Protein AF-A0A5K1DVC4-F1 (afdb_monomer)

Organism: NCBI:txid210225

Structure (mmCIF, N/CA/C/O backbone):
data_AF-A0A5K1DVC4-F1
#
_entry.id   AF-A0A5K1DVC4-F1
#
loop_
_atom_site.group_PDB
_atom_site.id
_atom_site.type_symbol
_atom_site.label_atom_id
_atom_site.label_alt_id
_atom_site.label_comp_id
_atom_site.label_asym_id
_atom_site.label_entity_id
_atom_site.label_seq_id
_atom_site.pdbx_PDB_ins_code
_atom_site.Cartn_x
_atom_site.Cartn_y
_atom_site.Cartn_z
_atom_site.occupancy
_atom_site.B_iso_or_equiv
_atom_site.auth_seq_id
_atom_site.auth_comp_id
_atom_site.auth_asym_id
_atom_site.auth_atom_id
_atom_site.pdbx_PDB_model_num
ATOM 1 N N . TYR A 1 1 ? 15.595 -3.980 -6.003 1.00 48.25 1 TYR A N 1
ATOM 2 C CA . TYR A 1 1 ? 16.238 -5.281 -5.753 1.00 48.25 1 TYR A CA 1
ATOM 3 C C . TYR A 1 1 ? 16.126 -6.209 -6.961 1.00 48.25 1 TYR A C 1
ATOM 5 O O . TYR A 1 1 ? 17.137 -6.376 -7.629 1.00 48.25 1 TYR A O 1
ATOM 13 N N . TYR A 1 2 ? 14.921 -6.686 -7.320 1.00 42.75 2 TYR A N 1
ATOM 14 C CA . TYR A 1 2 ? 14.702 -7.721 -8.354 1.00 42.75 2 TYR A CA 1
ATOM 15 C C . TYR A 1 2 ? 15.344 -7.453 -9.732 1.00 42.75 2 TYR A C 1
ATOM 17 O O . TYR A 1 2 ? 15.675 -8.395 -10.438 1.00 42.75 2 TYR A O 1
ATOM 25 N N . ARG A 1 3 ? 15.561 -6.184 -10.116 1.00 53.09 3 ARG A N 1
ATOM 26 C CA . ARG A 1 3 ? 16.161 -5.822 -11.417 1.00 53.09 3 ARG A CA 1
ATOM 27 C C . ARG A 1 3 ? 17.591 -5.254 -11.360 1.00 53.09 3 ARG A C 1
ATOM 29 O O . ARG A 1 3 ? 18.236 -5.204 -12.395 1.00 53.09 3 ARG A O 1
ATOM 36 N N . THR A 1 4 ? 18.089 -4.784 -10.208 1.00 61.12 4 THR A N 1
ATOM 37 C CA . THR A 1 4 ? 19.296 -3.915 -10.170 1.00 61.12 4 THR A CA 1
ATOM 38 C C . THR A 1 4 ? 20.376 -4.306 -9.163 1.00 61.12 4 THR A C 1
ATOM 40 O O . THR A 1 4 ? 21.445 -3.705 -9.187 1.00 61.12 4 THR A O 1
ATOM 43 N N . ASN A 1 5 ? 20.116 -5.264 -8.264 1.00 54.47 5 ASN A N 1
ATOM 44 C CA . ASN A 1 5 ? 21.043 -5.722 -7.214 1.00 54.47 5 ASN A CA 1
ATOM 45 C C . ASN A 1 5 ? 21.713 -4.608 -6.365 1.00 54.47 5 ASN A C 1
ATOM 47 O O . ASN A 1 5 ? 22.775 -4.807 -5.784 1.00 54.47 5 ASN A O 1
ATOM 51 N N . ARG A 1 6 ? 21.096 -3.420 -6.284 1.00 56.41 6 ARG A N 1
ATOM 52 C CA . ARG A 1 6 ? 21.527 -2.307 -5.424 1.00 56.41 6 ARG A CA 1
ATOM 53 C C . ARG A 1 6 ? 20.562 -2.183 -4.254 1.00 56.41 6 ARG A C 1
ATOM 55 O O . ARG A 1 6 ? 19.369 -1.958 -4.472 1.00 56.41 6 ARG A O 1
ATOM 62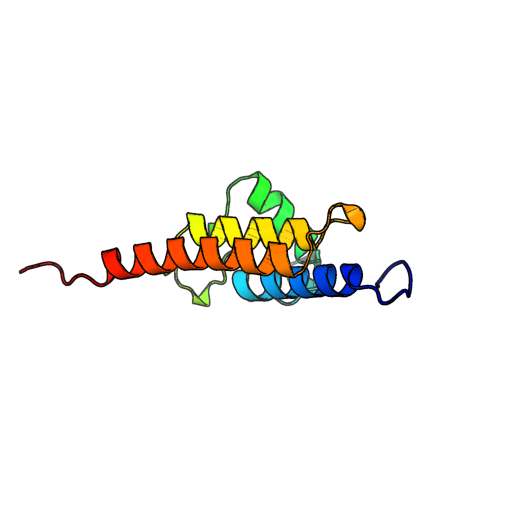 N N . VAL A 1 7 ? 21.091 -2.330 -3.044 1.00 61.94 7 VAL A N 1
ATOM 63 C CA . VAL A 1 7 ? 20.393 -1.979 -1.805 1.00 61.94 7 VAL A CA 1
ATOM 64 C C . VAL A 1 7 ? 20.440 -0.461 -1.684 1.00 61.94 7 VAL A C 1
ATOM 66 O O . VAL A 1 7 ? 21.513 0.138 -1.640 1.00 61.94 7 VAL A O 1
ATOM 69 N N . THR A 1 8 ? 19.277 0.173 -1.724 1.00 82.06 8 THR A N 1
ATOM 70 C CA . THR A 1 8 ? 19.116 1.613 -1.522 1.00 82.06 8 THR A CA 1
ATOM 71 C C . THR A 1 8 ? 17.926 1.835 -0.603 1.00 82.06 8 THR A C 1
ATOM 73 O O . THR A 1 8 ? 17.021 1.007 -0.550 1.00 82.06 8 THR A O 1
ATOM 76 N N . GLN A 1 9 ? 17.839 2.997 0.042 1.00 87.94 9 GLN A N 1
ATOM 77 C CA . GLN A 1 9 ? 16.636 3.358 0.805 1.00 87.94 9 GLN A CA 1
ATOM 78 C C . GLN A 1 9 ? 15.353 3.193 -0.036 1.00 87.94 9 GLN A C 1
ATOM 80 O O . GLN A 1 9 ? 14.312 2.787 0.464 1.00 87.94 9 GLN A O 1
ATOM 85 N N . LYS A 1 10 ? 15.431 3.422 -1.355 1.00 92.50 10 LYS A N 1
ATOM 86 C CA . LYS A 1 10 ? 14.306 3.239 -2.283 1.00 92.50 10 LYS A CA 1
ATOM 87 C C . LYS A 1 10 ? 13.986 1.775 -2.598 1.00 92.50 1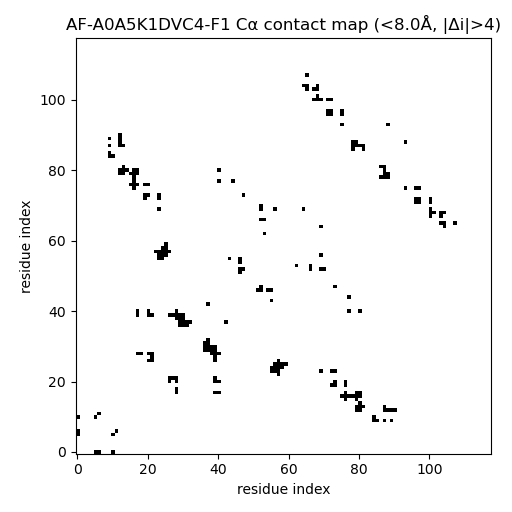0 LYS A C 1
ATOM 89 O O . LYS A 1 10 ? 12.864 1.499 -3.025 1.00 92.50 10 LYS A O 1
ATOM 94 N N . SER A 1 11 ? 14.926 0.836 -2.456 1.00 91.94 11 SER A N 1
ATOM 95 C CA . SER A 1 11 ? 14.587 -0.593 -2.502 1.00 91.94 11 SER A CA 1
ATOM 96 C C . SER A 1 11 ? 13.866 -1.036 -1.239 1.00 91.94 11 SER A C 1
ATOM 98 O O . SER A 1 11 ? 12.953 -1.846 -1.349 1.00 91.94 11 SER A O 1
ATOM 100 N N . ASP A 1 12 ? 14.221 -0.467 -0.088 1.00 94.12 12 ASP A N 1
ATOM 101 C CA . ASP A 1 12 ? 13.563 -0.781 1.182 1.00 94.12 12 ASP A CA 1
ATOM 102 C C . ASP A 1 12 ? 12.131 -0.240 1.191 1.00 94.12 12 ASP A C 1
ATOM 104 O O . ASP A 1 12 ? 11.208 -0.973 1.529 1.00 94.12 12 ASP A O 1
ATOM 108 N N . VAL A 1 13 ? 11.921 0.982 0.681 1.00 97.44 13 VAL A N 1
ATOM 109 C CA . VAL A 1 13 ? 10.577 1.550 0.455 1.00 97.44 13 VAL A CA 1
ATOM 110 C C . VAL A 1 13 ? 9.736 0.650 -0.457 1.00 97.44 13 VAL A C 1
ATOM 112 O O . VAL A 1 13 ? 8.567 0.408 -0.173 1.00 97.44 13 VAL A O 1
ATOM 115 N N . TYR A 1 14 ? 10.320 0.114 -1.535 1.00 97.00 14 TYR A N 1
ATOM 116 C CA . TYR A 1 14 ? 9.603 -0.805 -2.425 1.00 97.00 14 TYR A CA 1
ATOM 117 C C . TYR A 1 14 ? 9.161 -2.071 -1.693 1.00 97.00 14 TYR A C 1
ATOM 119 O O . TYR A 1 14 ? 7.993 -2.447 -1.766 1.00 97.00 14 TYR A O 1
ATOM 127 N N . SER A 1 15 ? 10.085 -2.719 -0.980 1.00 96.94 15 SER A N 1
ATOM 128 C CA . SER A 1 15 ? 9.785 -3.934 -0.220 1.00 96.94 15 SER A CA 1
ATOM 129 C C . SER A 1 15 ? 8.746 -3.668 0.871 1.00 96.94 15 SER A C 1
ATOM 131 O O . SER A 1 15 ? 7.831 -4.465 1.041 1.00 96.94 15 SER A O 1
ATOM 133 N N . PHE A 1 16 ? 8.824 -2.522 1.550 1.00 98.00 16 PHE A N 1
ATOM 134 C CA . PHE A 1 16 ? 7.818 -2.098 2.521 1.00 98.00 16 PHE A CA 1
ATOM 135 C C . PHE A 1 16 ? 6.437 -1.913 1.879 1.00 98.00 16 PHE A C 1
ATOM 137 O O . PHE A 1 16 ? 5.439 -2.365 2.427 1.00 98.00 16 PHE A O 1
ATOM 144 N N . GLY A 1 17 ? 6.370 -1.316 0.686 1.00 98.44 17 GLY A N 1
ATOM 145 C CA . GLY A 1 17 ? 5.121 -1.200 -0.066 1.00 98.44 17 GLY A CA 1
ATOM 146 C C . GLY A 1 17 ? 4.497 -2.554 -0.411 1.00 98.44 17 GLY A C 1
ATOM 147 O O . GLY A 1 17 ? 3.283 -2.698 -0.322 1.00 98.44 17 GLY A O 1
ATOM 148 N N . VAL A 1 18 ? 5.309 -3.565 -0.742 1.00 98.38 18 VAL A N 1
ATOM 149 C CA . VAL A 1 18 ? 4.814 -4.940 -0.930 1.00 98.38 18 VAL A CA 1
ATOM 150 C C . VAL A 1 18 ? 4.228 -5.486 0.372 1.00 98.38 18 VAL A C 1
ATOM 152 O O . VAL A 1 18 ? 3.110 -5.987 0.345 1.00 98.38 18 VAL A O 1
ATOM 155 N N . VAL A 1 19 ? 4.915 -5.304 1.503 1.00 98.38 19 VAL A N 1
ATOM 156 C CA . VAL A 1 19 ? 4.416 -5.730 2.823 1.00 98.38 19 VAL A CA 1
ATOM 157 C C . VAL A 1 19 ? 3.097 -5.040 3.177 1.00 98.38 19 VAL A C 1
ATOM 159 O O . VAL A 1 19 ? 2.184 -5.694 3.669 1.00 98.38 19 VAL A O 1
ATOM 162 N N . LEU A 1 20 ? 2.938 -3.744 2.885 1.00 98.50 20 LEU A N 1
ATOM 163 C CA . LEU A 1 20 ? 1.654 -3.060 3.075 1.00 98.50 20 LEU A CA 1
ATOM 164 C C . LEU A 1 20 ? 0.532 -3.703 2.249 1.00 98.50 20 LEU A C 1
ATOM 166 O O . LEU A 1 20 ? -0.569 -3.884 2.765 1.00 98.50 20 LEU A O 1
ATOM 170 N N . LEU A 1 21 ? 0.805 -4.078 0.993 1.00 98.56 21 LEU A N 1
ATOM 171 C CA . LEU A 1 21 ? -0.167 -4.801 0.171 1.00 98.56 21 LEU A CA 1
ATOM 172 C C . LEU A 1 21 ? -0.495 -6.176 0.767 1.00 98.56 21 LEU A C 1
ATOM 174 O O . LEU A 1 21 ? -1.661 -6.561 0.790 1.00 98.56 21 LEU A O 1
ATOM 178 N N . GLU A 1 22 ? 0.496 -6.913 1.270 1.00 98.31 22 GLU A N 1
ATOM 179 C CA . GLU A 1 22 ? 0.257 -8.197 1.942 1.00 98.31 22 GLU A CA 1
ATOM 180 C C . GLU A 1 22 ? -0.662 -8.028 3.157 1.00 98.31 22 GLU A C 1
ATOM 182 O O . GLU A 1 22 ? -1.614 -8.791 3.314 1.00 98.31 22 GLU A O 1
ATOM 187 N N . LEU A 1 23 ? -0.426 -6.995 3.972 1.00 98.00 23 LEU A N 1
ATOM 188 C CA . LEU A 1 23 ? -1.218 -6.706 5.168 1.00 98.00 23 LEU A CA 1
ATOM 189 C C . LEU A 1 23 ? -2.675 -6.378 4.837 1.00 98.00 23 LEU A C 1
ATOM 191 O O . LEU A 1 23 ? -3.574 -6.943 5.450 1.00 98.00 23 LEU A O 1
ATOM 195 N N . ILE A 1 24 ? -2.923 -5.490 3.869 1.00 97.38 24 ILE A N 1
ATOM 196 C CA . ILE A 1 24 ? -4.300 -5.079 3.557 1.00 97.38 24 ILE A CA 1
ATOM 197 C C . ILE A 1 24 ? -5.075 -6.135 2.774 1.00 97.38 24 ILE A C 1
ATOM 199 O O . ILE A 1 24 ? -6.299 -6.094 2.786 1.00 97.38 24 ILE A O 1
ATOM 203 N N . THR A 1 25 ? -4.390 -7.056 2.086 1.00 97.25 25 THR A N 1
ATOM 204 C CA . THR A 1 25 ? -5.037 -8.101 1.274 1.00 97.25 25 THR A CA 1
ATOM 205 C C . THR A 1 25 ? -5.100 -9.467 1.947 1.00 97.25 25 THR A C 1
ATOM 207 O O . THR A 1 25 ? -5.859 -10.329 1.501 1.00 97.25 25 THR A O 1
ATOM 210 N N . GLY A 1 26 ? -4.280 -9.704 2.974 1.00 97.25 26 GLY A N 1
ATOM 211 C CA . GLY A 1 26 ? -4.114 -11.018 3.594 1.00 97.25 26 GLY A CA 1
ATOM 212 C C . GLY A 1 26 ? -3.467 -12.056 2.671 1.00 97.25 26 GLY A C 1
ATOM 213 O O . GLY A 1 26 ? -3.600 -13.260 2.908 1.00 97.25 26 GLY A O 1
ATOM 214 N N . ARG A 1 27 ? -2.805 -11.624 1.587 1.00 96.50 27 ARG A N 1
ATOM 215 C CA . ARG A 1 27 ? -2.226 -12.496 0.550 1.00 96.50 27 ARG A CA 1
ATOM 216 C C . ARG A 1 27 ? -0.706 -12.356 0.491 1.00 96.50 27 ARG A C 1
ATOM 218 O O . ARG A 1 27 ? -0.201 -11.259 0.698 1.00 96.50 27 ARG A O 1
ATOM 225 N N . PRO A 1 28 ? 0.034 -13.426 0.145 1.00 96.88 28 PRO A N 1
ATOM 226 C CA . PRO A 1 28 ? 1.476 -13.329 -0.072 1.00 96.88 28 PRO A CA 1
ATOM 227 C C . PRO A 1 28 ? 1.795 -12.518 -1.346 1.00 96.88 28 PRO A C 1
ATOM 229 O O . PRO A 1 28 ? 0.924 -12.356 -2.204 1.00 96.88 28 PRO A O 1
ATOM 232 N N . PRO A 1 29 ? 3.050 -12.074 -1.565 1.00 96.00 29 PRO A N 1
ATOM 233 C CA . PRO A 1 29 ? 3.414 -11.224 -2.705 1.00 96.00 29 PRO A CA 1
ATOM 234 C C . PRO A 1 29 ? 3.186 -11.893 -4.059 1.00 96.00 29 PRO A C 1
ATOM 236 O O . PRO A 1 29 ? 2.998 -11.230 -5.080 1.00 96.00 29 PRO A O 1
ATOM 239 N N . ILE A 1 30 ? 3.239 -13.223 -4.069 1.00 96.12 30 ILE A N 1
ATOM 240 C CA . ILE A 1 30 ? 2.971 -14.057 -5.227 1.00 96.12 30 ILE A CA 1
ATOM 241 C C . ILE A 1 30 ? 2.006 -15.153 -4.792 1.00 96.12 30 ILE A C 1
ATOM 243 O O . ILE A 1 30 ? 2.331 -15.953 -3.916 1.00 96.12 30 ILE A O 1
ATOM 247 N N . PHE A 1 31 ? 0.851 -15.223 -5.441 1.00 95.00 31 PHE A N 1
ATOM 248 C CA . PHE A 1 31 ? -0.171 -16.237 -5.186 1.00 95.00 31 PHE A CA 1
ATOM 249 C C . PHE A 1 31 ? -0.772 -16.737 -6.497 1.00 95.00 31 PHE A C 1
ATOM 251 O O . PHE A 1 31 ? -0.529 -16.176 -7.567 1.00 95.00 31 PHE A O 1
ATOM 258 N N . ALA A 1 32 ? -1.533 -17.823 -6.411 1.00 93.44 32 ALA A N 1
ATOM 259 C CA . ALA A 1 32 ? -2.266 -18.386 -7.533 1.00 93.44 32 ALA A CA 1
ATOM 260 C C . ALA A 1 32 ? -3.771 -18.350 -7.249 1.00 93.44 32 ALA A C 1
ATOM 262 O O . ALA A 1 32 ? -4.200 -18.628 -6.130 1.00 93.44 32 ALA A O 1
ATOM 263 N N . GLU A 1 33 ? -4.551 -18.026 -8.272 1.00 87.38 33 GLU A N 1
ATOM 264 C CA . GLU A 1 33 ? -5.990 -18.297 -8.346 1.00 87.38 33 GLU A CA 1
ATOM 265 C C . GLU A 1 33 ? -6.199 -19.367 -9.437 1.00 87.38 33 GLU A C 1
ATOM 267 O O . GLU A 1 33 ? -5.257 -19.664 -10.180 1.00 87.38 33 GLU A O 1
ATOM 272 N N . PRO A 1 34 ? -7.366 -20.030 -9.530 1.00 89.69 34 PRO A N 1
ATOM 273 C CA . PRO A 1 34 ? -7.563 -21.115 -10.490 1.00 89.69 34 PRO A CA 1
ATOM 274 C C . PRO A 1 34 ? -7.167 -20.720 -11.924 1.00 89.69 34 PRO A C 1
ATOM 276 O O . PRO A 1 34 ? -7.832 -19.910 -12.560 1.00 89.69 34 PRO A O 1
ATOM 279 N N . GLY A 1 35 ? -6.074 -21.308 -12.422 1.00 86.25 35 GLY A N 1
ATOM 280 C CA . GLY A 1 35 ? -5.565 -21.092 -13.780 1.00 86.25 35 GLY A CA 1
ATOM 281 C C . GLY A 1 35 ? -4.606 -19.910 -13.970 1.00 86.25 35 GLY A C 1
ATOM 282 O O . GLY A 1 35 ? -4.083 -19.763 -15.072 1.00 86.25 35 GLY A O 1
ATOM 283 N N . GLU A 1 36 ? -4.315 -19.106 -12.941 1.00 92.19 36 GLU A N 1
ATOM 284 C CA . GLU A 1 36 ? -3.471 -17.912 -13.092 1.00 92.19 36 GLU A CA 1
ATOM 285 C C . GLU A 1 36 ? -2.600 -17.628 -11.857 1.00 92.19 36 GLU A C 1
ATOM 287 O O . GLU A 1 36 ? -3.007 -17.817 -10.711 1.00 92.19 36 GLU A O 1
ATOM 292 N N . ARG A 1 37 ? -1.365 -17.164 -12.088 1.00 93.06 37 ARG A N 1
ATOM 293 C CA . ARG A 1 37 ? -0.426 -16.755 -11.036 1.00 93.06 37 ARG A CA 1
ATOM 294 C C . ARG A 1 37 ? -0.245 -15.248 -11.083 1.00 93.06 37 ARG A C 1
ATOM 296 O O . ARG A 1 37 ? 0.152 -14.706 -12.111 1.00 93.06 37 ARG A O 1
ATOM 303 N N . PHE A 1 38 ? -0.442 -14.593 -9.949 1.00 94.25 38 PHE A N 1
ATOM 304 C CA . PHE A 1 38 ? -0.371 -13.146 -9.844 1.00 94.25 38 PHE A CA 1
ATOM 305 C C . PHE A 1 38 ? 0.799 -12.696 -8.979 1.00 94.25 38 PHE A C 1
ATOM 307 O O . PHE A 1 38 ? 1.099 -13.290 -7.943 1.00 94.25 38 PHE A O 1
ATOM 314 N N . HIS A 1 39 ? 1.419 -11.590 -9.385 1.00 96.62 39 HIS A N 1
ATOM 315 C CA . HIS A 1 39 ? 2.133 -10.724 -8.455 1.00 96.62 39 HIS A CA 1
ATOM 316 C C . HIS A 1 39 ? 1.120 -9.773 -7.809 1.00 96.62 39 HIS A C 1
ATOM 318 O O . HIS A 1 39 ? 0.292 -9.197 -8.519 1.00 96.62 39 HIS A O 1
ATOM 324 N N . ILE A 1 40 ? 1.204 -9.563 -6.496 1.00 97.38 40 ILE A N 1
ATOM 325 C CA . ILE A 1 40 ? 0.213 -8.808 -5.716 1.00 97.38 40 ILE A CA 1
ATOM 326 C C . ILE A 1 40 ? -0.062 -7.411 -6.289 1.00 97.38 40 ILE A C 1
ATOM 328 O O . ILE A 1 40 ? -1.216 -7.032 -6.460 1.00 97.38 40 ILE A O 1
ATOM 332 N N . ILE A 1 41 ? 0.981 -6.692 -6.718 1.00 97.25 41 ILE A N 1
ATOM 333 C CA . ILE A 1 41 ? 0.853 -5.379 -7.378 1.00 97.25 41 ILE A CA 1
ATOM 334 C C . ILE A 1 41 ? -0.010 -5.470 -8.645 1.00 97.25 41 ILE A C 1
ATOM 336 O O . ILE A 1 41 ? -0.882 -4.629 -8.860 1.00 97.25 41 ILE A O 1
ATOM 340 N N . GLY A 1 42 ? 0.207 -6.495 -9.476 1.00 95.69 42 GLY A N 1
ATOM 341 C CA . GLY A 1 42 ? -0.536 -6.696 -10.723 1.00 95.69 42 GLY A CA 1
ATOM 342 C C . GLY A 1 42 ? -2.001 -7.060 -10.485 1.00 95.69 42 GLY A C 1
ATOM 343 O O . GLY A 1 42 ? -2.856 -6.720 -11.294 1.00 95.69 42 GLY A O 1
ATOM 344 N N . TRP A 1 43 ? -2.301 -7.695 -9.352 1.00 96.12 43 TRP A N 1
ATOM 345 C CA . TRP A 1 43 ? -3.664 -8.038 -8.954 1.00 96.12 43 TRP A CA 1
ATOM 346 C C . TRP A 1 43 ? -4.407 -6.858 -8.306 1.00 96.12 43 TRP A C 1
ATOM 348 O O . TRP A 1 43 ? -5.589 -6.652 -8.590 1.00 96.12 43 TRP A O 1
ATOM 358 N N . VAL A 1 44 ? -3.724 -6.056 -7.479 1.00 96.69 44 VAL A N 1
ATOM 359 C CA . VAL A 1 44 ? -4.306 -4.901 -6.770 1.00 96.69 44 VAL A CA 1
ATOM 360 C C . VAL A 1 44 ? -4.533 -3.710 -7.705 1.00 96.69 44 VAL A C 1
ATOM 362 O O . VAL A 1 44 ? -5.622 -3.141 -7.708 1.00 96.69 44 VAL A O 1
ATOM 365 N N . THR A 1 45 ? -3.544 -3.347 -8.528 1.00 96.12 45 THR A N 1
ATOM 366 C CA . THR A 1 45 ? -3.589 -2.153 -9.400 1.00 96.12 45 THR A CA 1
ATOM 367 C C . THR A 1 45 ? -4.889 -2.012 -10.213 1.00 96.12 45 THR A C 1
ATOM 369 O O . THR A 1 45 ? -5.524 -0.959 -10.126 1.00 96.12 45 THR A O 1
ATOM 372 N N . PRO A 1 46 ? -5.352 -3.026 -10.978 1.00 95.88 46 PRO A N 1
ATOM 373 C CA . PRO A 1 46 ? -6.583 -2.895 -11.759 1.00 95.88 46 PRO A CA 1
ATOM 374 C C . PRO A 1 46 ? -7.848 -2.781 -10.894 1.00 95.88 46 PRO A C 1
ATOM 376 O O . PRO A 1 46 ? -8.796 -2.118 -11.306 1.00 95.88 46 PRO A O 1
ATOM 379 N N . ARG A 1 47 ? -7.873 -3.387 -9.700 1.00 95.81 47 ARG A N 1
ATOM 380 C CA . ARG A 1 47 ? -9.015 -3.314 -8.767 1.00 95.81 47 ARG A CA 1
ATOM 381 C C . ARG A 1 47 ? -9.122 -1.936 -8.127 1.00 95.81 47 ARG A C 1
ATOM 383 O O . ARG A 1 47 ? -10.203 -1.357 -8.074 1.00 95.81 47 ARG A O 1
ATOM 390 N N . ILE A 1 48 ? -7.984 -1.365 -7.740 1.00 94.56 48 ILE A N 1
ATOM 391 C CA . ILE A 1 48 ? -7.890 0.030 -7.300 1.00 94.56 48 ILE A CA 1
ATOM 392 C C . ILE A 1 48 ? -8.348 0.971 -8.420 1.00 94.56 48 ILE A C 1
ATOM 394 O O . ILE A 1 48 ? -9.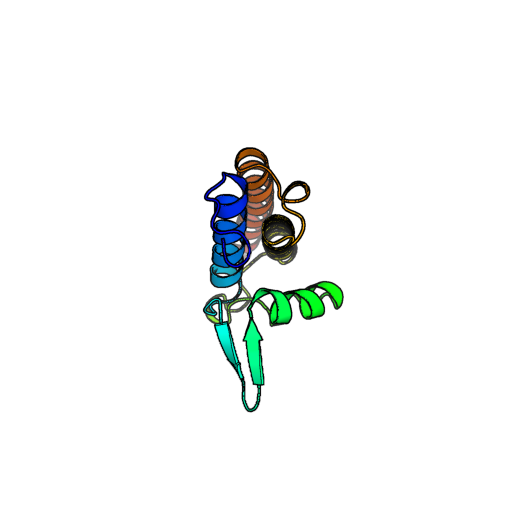208 1.813 -8.192 1.00 94.56 48 ILE A O 1
ATOM 398 N N . ALA A 1 49 ? -7.891 0.786 -9.661 1.00 94.12 49 ALA A N 1
ATOM 399 C CA . ALA A 1 49 ? -8.334 1.622 -10.783 1.00 94.12 49 ALA A CA 1
ATOM 400 C C . ALA A 1 49 ? -9.862 1.572 -11.023 1.00 94.12 49 ALA A C 1
ATOM 402 O O . ALA A 1 49 ? -10.455 2.569 -11.435 1.00 94.12 49 ALA A O 1
ATOM 403 N N . ARG A 1 50 ? -10.512 0.438 -10.726 1.00 95.75 50 ARG A N 1
ATOM 404 C CA . ARG A 1 50 ? -11.974 0.243 -10.822 1.00 95.75 50 ARG A CA 1
ATOM 405 C C . ARG A 1 50 ? -12.754 0.667 -9.579 1.00 95.75 50 ARG A C 1
ATOM 407 O O . ARG A 1 50 ? -13.972 0.539 -9.549 1.00 95.75 50 ARG A O 1
ATOM 414 N N . ARG A 1 51 ? -12.071 1.199 -8.568 1.00 93.50 51 ARG A N 1
ATOM 415 C CA . ARG A 1 51 ? -12.630 1.561 -7.261 1.00 93.50 51 ARG A CA 1
ATOM 416 C C . ARG A 1 51 ? -13.185 0.390 -6.439 1.00 93.50 51 ARG A C 1
ATOM 418 O O . ARG A 1 51 ? -14.045 0.576 -5.583 1.00 93.50 51 ARG A O 1
ATOM 425 N N . GLU A 1 52 ? -12.648 -0.808 -6.634 1.00 94.38 52 GLU A N 1
ATOM 426 C CA . GLU A 1 52 ? -13.111 -2.048 -6.003 1.00 94.38 52 GLU A CA 1
ATOM 427 C C . GLU A 1 52 ? -12.336 -2.362 -4.710 1.00 94.38 52 GLU A C 1
ATOM 429 O O . GLU A 1 52 ? -11.810 -3.461 -4.537 1.00 94.38 52 GLU A O 1
ATOM 434 N N . ILE A 1 53 ? -12.244 -1.409 -3.777 1.00 94.38 53 ILE A N 1
ATOM 435 C CA . ILE A 1 53 ? -11.403 -1.554 -2.572 1.00 94.38 53 ILE A CA 1
ATOM 436 C C . ILE A 1 53 ? -11.810 -2.741 -1.685 1.00 94.38 53 ILE A C 1
ATOM 438 O O . ILE A 1 53 ? -10.962 -3.443 -1.145 1.00 94.38 53 ILE A O 1
ATOM 442 N N . HIS A 1 54 ? -13.109 -3.032 -1.588 1.00 95.31 54 HIS A N 1
ATOM 443 C CA . HIS A 1 54 ? -13.607 -4.183 -0.833 1.00 95.31 54 HIS A CA 1
ATOM 444 C C . HIS A 1 54 ? -13.159 -5.520 -1.426 1.00 95.31 54 HIS A C 1
ATOM 446 O O . HIS A 1 54 ? -13.006 -6.488 -0.693 1.00 95.31 54 HIS A O 1
ATOM 452 N N . SER A 1 55 ? -12.914 -5.574 -2.739 1.00 94.44 55 SER A N 1
ATOM 453 C CA . SER A 1 55 ? -12.459 -6.800 -3.402 1.00 94.44 55 SER A CA 1
ATOM 454 C C . SER A 1 55 ? -11.001 -7.140 -3.098 1.00 94.44 55 SER A C 1
ATOM 456 O O . SER A 1 55 ? -10.594 -8.285 -3.301 1.00 94.44 55 SER A O 1
ATOM 458 N N . ILE A 1 56 ? -10.215 -6.155 -2.643 1.00 95.56 56 ILE A N 1
ATOM 459 C CA . ILE A 1 56 ? -8.812 -6.363 -2.287 1.00 95.56 56 ILE A CA 1
ATOM 460 C C . ILE A 1 56 ? -8.599 -6.563 -0.794 1.00 95.56 56 ILE A C 1
ATOM 462 O O . ILE A 1 56 ? -7.561 -7.100 -0.439 1.00 95.56 56 ILE A O 1
ATOM 466 N N . ALA A 1 57 ? -9.528 -6.126 0.056 1.00 97.00 57 ALA A N 1
ATOM 467 C CA . ALA A 1 57 ? -9.358 -6.183 1.501 1.00 97.00 57 ALA A CA 1
ATOM 468 C C . ALA A 1 57 ? -9.253 -7.631 2.005 1.00 97.00 57 ALA A C 1
ATOM 470 O O . ALA A 1 57 ? -9.927 -8.524 1.483 1.00 97.00 57 ALA A O 1
ATOM 471 N N . ASP A 1 58 ? -8.431 -7.852 3.034 1.00 97.12 58 ASP A N 1
ATOM 472 C CA . ASP A 1 58 ? -8.307 -9.148 3.697 1.00 97.12 58 ASP A CA 1
ATOM 473 C C . ASP A 1 58 ? -9.697 -9.597 4.181 1.00 97.12 58 ASP A C 1
ATOM 475 O O . ASP A 1 58 ? -10.319 -8.900 4.994 1.00 97.12 58 ASP A O 1
ATOM 479 N N . PRO A 1 59 ? -10.198 -10.762 3.723 1.00 94.69 59 PRO A N 1
ATOM 480 C CA . PRO A 1 59 ? -11.480 -11.297 4.164 1.00 94.69 59 PRO A CA 1
ATOM 481 C C . PRO A 1 59 ? -11.610 -11.399 5.687 1.00 94.69 59 PRO A C 1
ATOM 483 O O . PRO A 1 59 ? -12.712 -11.274 6.211 1.00 94.69 59 PRO A O 1
ATOM 486 N N . LYS A 1 60 ? -10.499 -11.580 6.415 1.00 95.81 60 LYS A N 1
ATOM 487 C CA . LYS A 1 60 ? -10.485 -11.656 7.884 1.00 95.81 60 LYS A CA 1
ATOM 488 C C . LYS A 1 60 ? -10.880 -10.348 8.564 1.00 95.81 60 LYS A C 1
ATOM 490 O O . LYS A 1 60 ? -11.288 -10.389 9.721 1.00 95.81 60 LYS A O 1
ATOM 495 N N . LEU A 1 61 ? -10.793 -9.213 7.867 1.00 94.38 61 LEU A N 1
ATOM 496 C CA . LEU A 1 61 ? -11.269 -7.930 8.381 1.00 94.38 61 LEU A CA 1
ATOM 497 C C . LEU A 1 61 ? -12.799 -7.863 8.428 1.00 94.38 61 LEU A C 1
ATOM 499 O O . LEU A 1 61 ? -13.336 -7.013 9.125 1.00 94.38 61 LEU A O 1
ATOM 503 N N . ASN A 1 62 ? -13.520 -8.734 7.707 1.00 92.38 62 ASN A N 1
ATOM 504 C CA . ASN A 1 62 ? -14.988 -8.806 7.721 1.00 92.38 62 ASN A CA 1
ATOM 505 C C . ASN A 1 62 ? -15.689 -7.447 7.500 1.00 92.38 62 ASN A C 1
ATO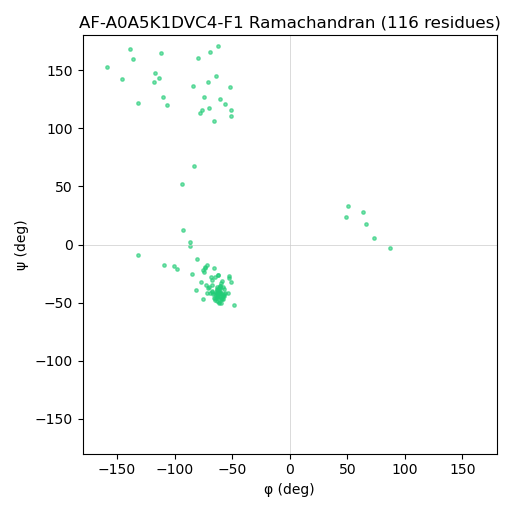M 507 O O . ASN A 1 62 ? -16.741 -7.184 8.076 1.00 92.38 62 ASN A O 1
ATOM 511 N N . GLY A 1 63 ? -15.092 -6.559 6.697 1.00 90.75 63 GLY A N 1
ATOM 512 C CA . GLY A 1 63 ? -15.623 -5.212 6.452 1.00 90.75 63 GLY A CA 1
ATOM 513 C C . GLY A 1 63 ? -15.471 -4.224 7.617 1.00 90.75 63 GLY A C 1
ATOM 514 O O . GLY A 1 63 ? -15.967 -3.108 7.512 1.00 90.75 63 GLY A O 1
ATOM 515 N N . GLN A 1 64 ? -14.787 -4.598 8.701 1.00 92.94 64 GLN A N 1
ATOM 516 C CA . GLN A 1 64 ? -14.534 -3.751 9.872 1.00 92.94 64 GLN A CA 1
ATOM 517 C C . GLN A 1 64 ? -13.320 -2.849 9.635 1.00 92.94 64 GLN A C 1
ATOM 519 O O . GLN A 1 64 ? -12.252 -3.038 10.212 1.00 92.94 64 GLN A O 1
ATOM 524 N N . TYR A 1 65 ? -13.470 -1.912 8.706 1.00 94.50 65 TYR A N 1
ATOM 525 C CA . TYR A 1 65 ? -12.475 -0.889 8.413 1.00 94.50 65 TYR A CA 1
ATOM 526 C C . TYR A 1 65 ? -13.140 0.296 7.721 1.00 94.50 65 TYR A C 1
ATOM 528 O O . TYR A 1 65 ? -14.120 0.149 6.981 1.00 94.50 65 TYR A O 1
ATOM 536 N N . ASN A 1 66 ? -12.566 1.481 7.880 1.00 96.38 66 ASN A N 1
ATOM 537 C CA . ASN A 1 66 ? -12.977 2.636 7.112 1.00 96.38 66 ASN A CA 1
ATOM 538 C C . ASN A 1 66 ? -12.468 2.535 5.667 1.00 96.38 66 ASN A C 1
ATOM 540 O O . ASN A 1 66 ? -11.272 2.399 5.398 1.00 96.38 66 ASN A O 1
ATOM 544 N N . VAL A 1 67 ? -13.382 2.675 4.706 1.00 95.75 67 VAL A N 1
ATOM 545 C CA . VAL A 1 67 ? -13.066 2.624 3.272 1.00 95.75 67 VAL A CA 1
ATOM 546 C C . VAL A 1 67 ? -12.003 3.651 2.876 1.00 95.75 67 VAL A C 1
ATOM 548 O O . VAL A 1 67 ? -11.089 3.313 2.126 1.00 95.75 67 VAL A O 1
ATOM 551 N N . ASN A 1 68 ? -12.075 4.880 3.390 1.00 96.38 68 ASN A N 1
ATOM 552 C CA . ASN A 1 68 ? -11.128 5.938 3.037 1.00 96.38 68 ASN A CA 1
ATOM 553 C C . ASN A 1 68 ? -9.738 5.680 3.633 1.00 96.38 68 ASN A C 1
ATOM 555 O O . ASN A 1 68 ? -8.742 5.913 2.950 1.00 96.38 68 ASN A O 1
ATOM 559 N N . SER A 1 69 ? -9.667 5.152 4.860 1.00 97.38 69 SER A N 1
ATOM 560 C CA . SER A 1 69 ? -8.403 4.702 5.461 1.00 97.38 69 SER A CA 1
ATOM 561 C C . SER A 1 69 ? -7.751 3.609 4.608 1.00 97.38 69 SER A C 1
ATOM 563 O O . SER A 1 69 ? -6.602 3.748 4.185 1.00 97.38 69 SER A O 1
ATOM 565 N N . MET A 1 70 ? -8.517 2.574 4.246 1.00 97.50 70 MET A N 1
ATOM 566 C CA . MET A 1 70 ? -8.043 1.467 3.408 1.00 97.50 70 MET A CA 1
ATOM 567 C C . MET A 1 70 ? -7.529 1.949 2.045 1.00 97.50 70 MET A C 1
ATOM 569 O O . MET A 1 70 ? -6.461 1.537 1.591 1.00 97.50 70 MET A O 1
ATOM 573 N N . TRP A 1 71 ? -8.260 2.865 1.407 1.00 97.19 71 TRP A N 1
ATOM 574 C CA . TRP A 1 71 ? -7.830 3.515 0.170 1.00 97.19 71 TRP A CA 1
ATOM 575 C C . TRP A 1 71 ? -6.496 4.230 0.315 1.00 97.19 71 TRP A C 1
ATOM 577 O O . TRP A 1 71 ? -5.634 4.105 -0.553 1.00 97.19 71 TRP A O 1
ATOM 587 N N . LYS A 1 72 ? -6.321 4.962 1.413 1.00 97.56 72 LYS A N 1
ATOM 588 C CA . LYS A 1 72 ? -5.106 5.721 1.680 1.00 97.56 72 LYS A CA 1
ATOM 589 C C . LYS A 1 72 ? -3.905 4.798 1.871 1.00 97.56 72 LYS A C 1
ATOM 591 O O . LYS A 1 72 ? -2.857 5.042 1.282 1.00 97.56 72 LYS A O 1
ATOM 596 N N . VAL A 1 73 ? -4.067 3.693 2.602 1.00 98.31 73 VAL A N 1
ATOM 597 C CA . VAL A 1 73 ? -3.009 2.677 2.740 1.00 98.31 73 VAL A CA 1
ATOM 598 C C . VAL A 1 73 ? -2.676 2.035 1.390 1.00 98.31 73 VAL A C 1
ATOM 600 O O . VAL A 1 73 ? -1.497 1.881 1.064 1.00 98.31 73 VAL A O 1
ATOM 603 N N . ALA A 1 74 ? -3.683 1.703 0.575 1.00 98.00 74 ALA A N 1
ATOM 604 C CA . ALA A 1 74 ? -3.467 1.136 -0.755 1.00 98.00 74 ALA A CA 1
ATOM 605 C C . ALA A 1 74 ? -2.702 2.098 -1.683 1.00 98.00 74 ALA A C 1
ATOM 607 O O . ALA A 1 74 ? -1.787 1.669 -2.386 1.00 98.00 74 ALA A O 1
ATOM 608 N N . ASP A 1 75 ? -3.028 3.391 -1.658 1.00 97.44 75 ASP A N 1
ATOM 609 C CA . ASP A 1 75 ? -2.351 4.413 -2.464 1.00 97.44 75 ASP A CA 1
ATOM 610 C C . ASP A 1 75 ? -0.886 4.616 -2.038 1.00 97.44 75 ASP A C 1
ATOM 612 O O . ASP A 1 75 ? 0.021 4.635 -2.879 1.00 97.44 75 ASP A O 1
ATOM 616 N N . VAL A 1 76 ? -0.625 4.644 -0.724 1.00 98.50 76 VAL A N 1
ATOM 617 C CA . VAL A 1 76 ? 0.741 4.658 -0.172 1.00 98.50 76 VAL A CA 1
ATOM 618 C C . VAL A 1 76 ? 1.518 3.431 -0.645 1.00 98.50 76 VAL A C 1
ATOM 620 O O . VAL A 1 76 ? 2.646 3.550 -1.126 1.00 98.50 76 VAL A O 1
ATOM 623 N N . ALA A 1 77 ? 0.918 2.244 -0.557 1.00 98.50 77 ALA A N 1
ATOM 624 C CA . ALA A 1 77 ? 1.556 0.995 -0.951 1.00 98.50 77 ALA A CA 1
ATOM 625 C C . ALA A 1 77 ? 1.873 0.943 -2.461 1.00 98.50 77 ALA A C 1
ATOM 627 O O . ALA A 1 77 ? 2.969 0.527 -2.858 1.00 98.50 77 ALA A O 1
ATOM 628 N N . LEU A 1 78 ? 0.966 1.425 -3.316 1.00 97.88 78 LEU A N 1
ATOM 629 C CA . LEU A 1 78 ? 1.194 1.529 -4.762 1.00 97.88 78 LEU A CA 1
ATOM 630 C C . LEU A 1 78 ? 2.274 2.566 -5.104 1.00 97.88 78 LEU A C 1
ATOM 632 O O . LEU A 1 78 ? 3.145 2.300 -5.934 1.00 97.88 78 LEU A O 1
ATOM 636 N N . SER A 1 79 ? 2.296 3.702 -4.408 1.00 98.00 79 SER A N 1
ATOM 637 C CA . SER A 1 79 ? 3.344 4.718 -4.561 1.00 98.00 79 SER A CA 1
ATOM 638 C C . SER A 1 79 ? 4.725 4.181 -4.162 1.00 98.00 79 SER A C 1
ATOM 640 O O . SER A 1 79 ? 5.705 4.342 -4.897 1.00 98.00 79 SER A O 1
ATOM 642 N N . CYS A 1 80 ? 4.808 3.456 -3.043 1.00 98.44 80 CYS A N 1
ATOM 643 C CA . CYS A 1 80 ? 6.013 2.745 -2.606 1.00 98.44 80 CYS A CA 1
ATOM 644 C C . CYS A 1 80 ? 6.507 1.726 -3.642 1.00 98.44 80 CYS A C 1
ATOM 646 O O . CYS A 1 80 ? 7.715 1.573 -3.836 1.00 98.44 80 CYS A O 1
ATOM 648 N N . THR A 1 81 ? 5.589 1.059 -4.341 1.00 97.56 81 THR A N 1
ATOM 649 C CA . THR A 1 81 ? 5.898 0.002 -5.314 1.00 97.56 81 THR A CA 1
ATOM 650 C C . THR A 1 81 ? 6.039 0.488 -6.760 1.00 97.56 81 THR A C 1
ATOM 652 O O . THR A 1 81 ? 6.156 -0.326 -7.678 1.00 97.56 81 THR A O 1
ATOM 655 N N . SER A 1 82 ? 6.137 1.804 -6.981 1.00 96.44 82 SER A N 1
ATOM 656 C CA . SER A 1 82 ? 6.422 2.378 -8.300 1.00 96.44 82 SER A CA 1
ATOM 657 C C . SER A 1 82 ? 7.665 1.748 -8.950 1.00 96.44 82 SER A C 1
ATOM 659 O O . SER A 1 82 ? 8.730 1.607 -8.329 1.00 96.44 82 SER A O 1
ATOM 661 N N . GLU A 1 83 ? 7.566 1.417 -10.241 1.00 92.38 83 GLU A N 1
ATOM 662 C CA . GLU A 1 83 ? 8.709 0.930 -11.020 1.00 92.38 83 GLU A CA 1
ATOM 663 C C . GLU A 1 83 ? 9.827 1.981 -11.095 1.00 92.38 83 GLU A C 1
ATOM 665 O O . GLU A 1 83 ? 11.008 1.647 -10.970 1.00 92.38 83 GLU A O 1
ATOM 670 N N . THR A 1 84 ? 9.462 3.262 -11.210 1.00 93.12 84 THR A N 1
ATOM 671 C CA . THR A 1 84 ? 10.400 4.388 -11.162 1.00 93.12 84 THR A CA 1
ATOM 672 C C . THR A 1 84 ? 10.793 4.677 -9.713 1.00 93.12 84 THR A C 1
ATOM 674 O O . THR A 1 84 ? 9.966 5.134 -8.924 1.00 93.12 84 THR A O 1
ATOM 677 N N . SER A 1 85 ? 12.064 4.437 -9.373 1.00 92.19 85 SER A N 1
ATOM 678 C CA . SER A 1 85 ? 12.607 4.588 -8.012 1.00 92.19 85 SER A CA 1
ATOM 679 C C . SER A 1 85 ? 12.415 5.991 -7.428 1.00 92.19 85 SER A C 1
ATOM 681 O O . SER A 1 85 ? 12.098 6.117 -6.248 1.00 92.19 85 SER A O 1
ATOM 683 N N . ASP A 1 86 ? 12.561 7.033 -8.246 1.00 91.81 86 ASP A N 1
ATOM 684 C CA . ASP A 1 86 ? 12.472 8.428 -7.790 1.00 91.81 86 ASP A CA 1
ATOM 685 C C . ASP A 1 86 ? 11.038 8.866 -7.482 1.00 91.81 86 ASP A C 1
ATOM 687 O O . ASP A 1 86 ? 10.832 9.801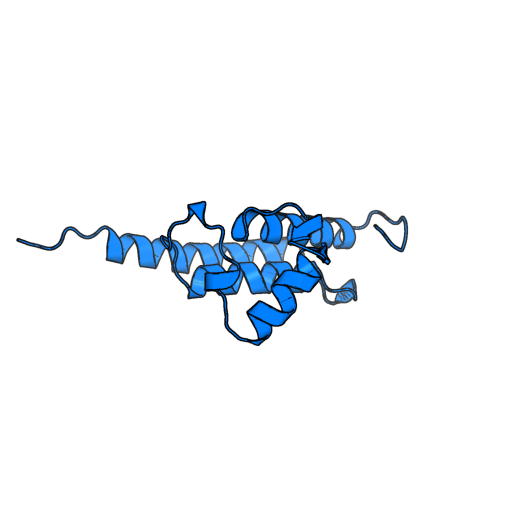 -6.718 1.00 91.81 86 ASP A O 1
ATOM 691 N N . ARG A 1 87 ? 10.042 8.153 -8.026 1.00 95.38 87 ARG A N 1
ATOM 692 C CA . ARG A 1 87 ? 8.623 8.373 -7.707 1.00 95.38 87 ARG A CA 1
ATOM 693 C C . ARG A 1 87 ? 8.198 7.715 -6.401 1.00 95.38 87 ARG A C 1
ATOM 695 O O . ARG A 1 87 ? 7.107 7.990 -5.919 1.00 95.38 87 ARG A O 1
ATOM 702 N N . ARG A 1 88 ? 9.025 6.831 -5.836 1.00 97.56 88 ARG A N 1
ATOM 703 C CA . ARG A 1 88 ? 8.722 6.243 -4.530 1.00 97.56 88 ARG A CA 1
ATOM 704 C C . ARG A 1 88 ? 8.898 7.325 -3.463 1.00 97.56 88 ARG A C 1
ATOM 706 O O . ARG A 1 88 ? 9.882 8.064 -3.548 1.00 97.56 88 ARG A O 1
ATOM 713 N N . PRO A 1 89 ? 8.031 7.404 -2.447 1.00 97.81 89 PRO A N 1
ATOM 714 C CA . PRO A 1 89 ? 8.179 8.349 -1.340 1.00 97.81 89 PRO A CA 1
ATOM 715 C C . PRO A 1 89 ? 9.458 8.108 -0.516 1.00 97.81 89 PRO A C 1
ATOM 717 O O . PRO A 1 89 ? 10.199 7.138 -0.729 1.00 97.81 89 PRO A O 1
ATOM 720 N N . SER A 1 90 ? 9.786 9.020 0.400 1.00 97.00 90 SER A N 1
ATOM 721 C CA . SER A 1 90 ? 10.710 8.709 1.499 1.00 97.00 90 SER A CA 1
ATOM 722 C C . SER A 1 90 ? 9.974 7.937 2.600 1.00 97.00 90 SER A C 1
ATOM 724 O O . SER A 1 90 ? 8.752 8.006 2.693 1.00 97.00 90 SER A O 1
ATOM 726 N N . MET A 1 91 ? 10.695 7.231 3.476 1.00 97.19 91 MET A N 1
ATOM 727 C CA . MET A 1 91 ? 10.044 6.568 4.618 1.00 97.19 91 MET A CA 1
ATOM 728 C C . MET A 1 91 ? 9.366 7.559 5.575 1.00 97.19 91 MET A C 1
ATOM 730 O O . MET A 1 91 ? 8.389 7.195 6.218 1.00 97.19 91 MET A O 1
ATOM 734 N N . ILE A 1 92 ? 9.837 8.809 5.637 1.00 97.31 92 ILE A N 1
ATOM 735 C CA . ILE A 1 92 ? 9.187 9.871 6.416 1.00 97.31 92 ILE A CA 1
ATOM 736 C C . ILE A 1 92 ? 7.810 10.181 5.819 1.00 97.31 92 ILE A C 1
ATOM 738 O O . ILE A 1 92 ? 6.816 10.187 6.540 1.00 97.31 92 ILE A O 1
ATOM 742 N N . ASP A 1 93 ? 7.731 10.352 4.496 1.00 98.06 93 ASP A N 1
ATOM 743 C CA . ASP A 1 93 ? 6.456 10.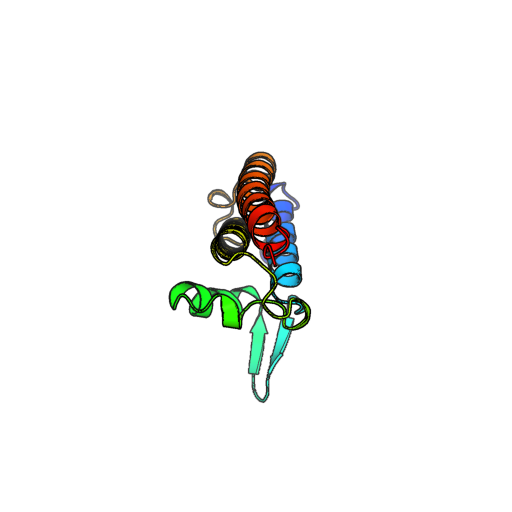608 3.814 1.00 98.06 93 ASP A CA 1
ATOM 744 C C . ASP A 1 93 ? 5.495 9.426 3.960 1.00 98.06 93 ASP A C 1
ATOM 746 O O . ASP A 1 93 ? 4.290 9.624 4.092 1.00 98.06 93 ASP A O 1
ATOM 750 N N . VAL A 1 94 ? 6.016 8.194 3.935 1.00 98.38 94 VAL A N 1
ATOM 751 C CA . VAL A 1 94 ? 5.223 6.978 4.159 1.00 98.38 94 VAL A CA 1
ATOM 752 C C . VAL A 1 94 ? 4.600 6.994 5.552 1.00 98.38 94 VAL A C 1
ATOM 754 O O . VAL A 1 94 ? 3.395 6.800 5.672 1.00 98.38 94 VAL A O 1
ATOM 757 N N . VAL A 1 95 ? 5.388 7.266 6.597 1.00 98.25 95 VAL A N 1
ATOM 758 C CA . VAL A 1 95 ? 4.884 7.342 7.978 1.00 98.25 95 VAL A CA 1
ATOM 759 C C . VAL A 1 95 ? 3.819 8.428 8.119 1.00 98.25 95 VAL A C 1
ATOM 761 O O . VAL A 1 95 ? 2.758 8.155 8.670 1.00 98.25 95 VAL A O 1
ATOM 764 N N . ASN A 1 96 ? 4.053 9.624 7.574 1.00 98.31 96 ASN A N 1
ATOM 765 C CA . ASN A 1 96 ? 3.078 10.717 7.632 1.00 98.31 96 ASN A CA 1
ATOM 766 C C . ASN A 1 96 ? 1.745 10.322 6.981 1.00 98.31 96 ASN A C 1
ATOM 768 O O . ASN A 1 96 ? 0.683 10.477 7.580 1.00 98.31 96 ASN A O 1
ATOM 772 N N . GLN A 1 97 ? 1.794 9.726 5.788 1.00 98.44 97 GLN A N 1
ATOM 773 C CA . GLN A 1 97 ? 0.583 9.317 5.080 1.00 98.44 97 GLN A CA 1
ATOM 774 C C . GLN A 1 97 ? -0.164 8.172 5.774 1.00 98.44 97 GLN A C 1
ATOM 776 O O . GLN A 1 97 ? -1.397 8.147 5.718 1.00 98.44 97 GLN A O 1
ATOM 781 N N . LEU A 1 98 ? 0.561 7.243 6.408 1.00 98.56 98 LEU A N 1
ATOM 782 C CA . LEU A 1 98 ? -0.027 6.168 7.210 1.00 98.56 98 LEU A CA 1
ATOM 783 C C . LEU A 1 98 ? -0.653 6.701 8.505 1.00 98.56 98 LEU A C 1
ATOM 785 O O . LEU A 1 98 ? -1.720 6.227 8.880 1.00 98.56 98 LEU A O 1
ATOM 789 N N . ASN A 1 99 ? -0.054 7.708 9.147 1.00 98.38 99 ASN A N 1
ATOM 790 C CA . ASN A 1 99 ? -0.653 8.374 10.307 1.00 98.38 99 ASN A CA 1
ATOM 791 C C . ASN A 1 99 ? -1.973 9.057 9.935 1.00 98.38 99 ASN A C 1
ATOM 793 O O . ASN A 1 99 ? -2.970 8.865 10.618 1.00 98.38 99 ASN A O 1
ATOM 797 N N . GLU A 1 100 ? -2.025 9.755 8.800 1.00 98.06 100 GLU A N 1
ATOM 798 C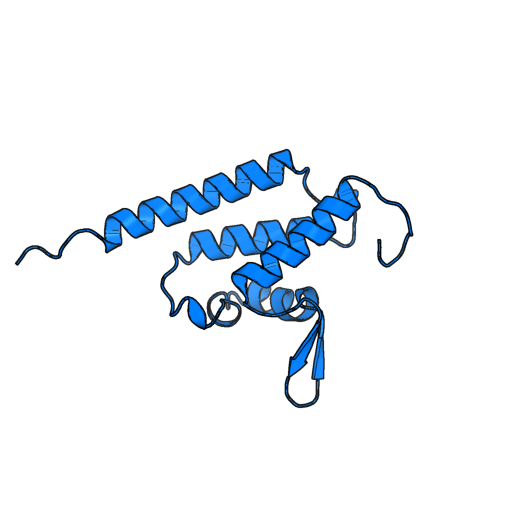 CA . GLU A 1 100 ? -3.281 10.323 8.294 1.00 98.06 100 GLU A CA 1
ATOM 799 C C . GLU A 1 100 ? -4.343 9.235 8.016 1.00 98.06 100 GLU A C 1
ATOM 801 O O . GLU A 1 100 ? -5.531 9.451 8.239 1.00 98.06 100 GLU A O 1
ATOM 806 N N . ALA A 1 101 ? -3.947 8.046 7.536 1.00 97.69 101 ALA A N 1
ATOM 807 C CA . ALA A 1 101 ? -4.883 6.929 7.359 1.00 97.69 101 ALA A CA 1
ATOM 808 C C . ALA A 1 101 ? -5.395 6.401 8.711 1.00 97.69 101 ALA A C 1
ATOM 810 O O . ALA A 1 101 ? -6.588 6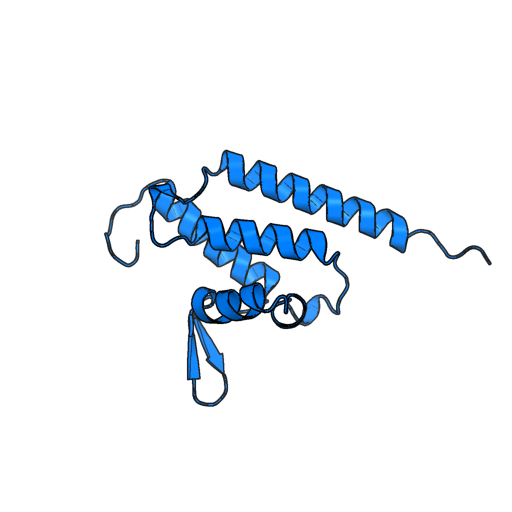.144 8.873 1.00 97.69 101 ALA A O 1
ATOM 811 N N . LEU A 1 102 ? -4.503 6.299 9.698 1.00 97.25 102 LEU A N 1
ATOM 812 C CA . LEU A 1 102 ? -4.834 5.893 11.059 1.00 97.25 102 LEU A CA 1
ATOM 813 C C . LEU A 1 102 ? -5.784 6.884 11.746 1.00 97.25 102 LEU A C 1
ATOM 815 O O . LEU A 1 102 ? -6.703 6.456 12.439 1.00 97.25 102 LEU A O 1
ATOM 819 N N . GLU A 1 103 ? -5.607 8.189 11.546 1.00 97.44 103 GLU A N 1
ATOM 820 C CA . GLU A 1 103 ? -6.515 9.217 12.070 1.00 97.44 103 GLU A CA 1
ATOM 821 C C . GLU A 1 103 ? -7.936 9.052 11.513 1.00 97.44 103 GLU A C 1
ATOM 823 O O . GLU A 1 103 ? -8.914 9.116 12.266 1.00 97.44 103 GLU A O 1
ATOM 828 N N . VAL A 1 104 ? -8.057 8.768 10.210 1.00 96.81 104 VAL A N 1
ATOM 829 C CA . VAL A 1 104 ? -9.344 8.476 9.558 1.00 96.81 104 VAL A CA 1
ATOM 830 C C . VAL A 1 104 ? -9.988 7.218 10.145 1.00 96.81 104 VAL A C 1
ATOM 832 O O . VAL A 1 104 ? -11.182 7.225 10.445 1.00 96.81 104 VAL A O 1
ATOM 835 N N . GLU A 1 105 ? -9.211 6.151 10.339 1.00 95.62 105 GLU A N 1
ATOM 836 C CA . GLU A 1 105 ? -9.699 4.899 10.931 1.00 95.62 105 GLU A CA 1
ATOM 837 C C . GLU A 1 105 ? -10.139 5.082 12.388 1.00 95.62 105 GLU A C 1
ATOM 839 O O . GLU A 1 105 ? -11.228 4.665 12.768 1.00 95.62 105 GLU A O 1
ATOM 844 N N . THR A 1 106 ? -9.328 5.762 13.197 1.00 95.25 106 THR A N 1
ATOM 845 C CA . THR A 1 106 ? -9.611 6.003 14.620 1.00 95.25 106 THR A CA 1
ATOM 846 C C . THR A 1 106 ? -10.886 6.826 14.788 1.00 95.25 106 THR A C 1
ATOM 848 O O . THR A 1 106 ? -11.723 6.520 15.634 1.00 95.25 106 THR A O 1
ATOM 851 N N . SER A 1 107 ? -11.068 7.846 13.943 1.00 94.56 107 SER A N 1
ATOM 852 C CA . SER A 1 107 ? -12.286 8.664 13.938 1.00 94.56 107 SER A CA 1
ATOM 853 C C . SER A 1 107 ? -13.523 7.836 13.578 1.00 94.56 107 SER A C 1
ATOM 855 O O . SER A 1 107 ? -14.590 8.033 14.152 1.00 94.56 107 SER A O 1
ATOM 857 N N . TYR A 1 108 ? -13.386 6.892 12.644 1.00 91.69 108 TYR A N 1
ATOM 858 C CA . TYR A 1 108 ? -14.457 5.965 12.286 1.00 91.69 108 TYR A CA 1
ATOM 859 C C . TYR A 1 108 ? -14.812 5.021 13.440 1.00 91.69 108 TYR A C 1
ATOM 861 O O . TYR A 1 108 ? -15.989 4.897 13.765 1.00 91.69 108 TYR A O 1
ATOM 869 N N . GLN A 1 109 ? -13.814 4.435 14.104 1.00 89.56 109 GLN A N 1
ATOM 870 C CA . GLN A 1 109 ? -14.027 3.531 15.240 1.00 89.56 109 GLN A CA 1
ATOM 871 C C . GLN A 1 109 ? -14.745 4.226 16.404 1.00 89.56 109 GLN A C 1
ATOM 873 O O . GLN A 1 109 ? -15.701 3.687 16.951 1.00 89.56 109 GLN A O 1
ATOM 878 N N . GLN A 1 110 ? -14.384 5.474 16.718 1.00 88.50 110 GLN A N 1
ATOM 879 C CA . GLN A 1 110 ? -15.081 6.263 17.745 1.00 88.50 110 GLN A CA 1
ATOM 880 C C . GLN A 1 110 ? -16.576 6.473 17.437 1.00 88.50 110 GLN A C 1
ATOM 882 O O . GLN A 1 110 ? -17.392 6.518 18.359 1.00 88.50 110 GLN A O 1
ATOM 887 N N . LEU A 1 111 ? -16.940 6.587 16.155 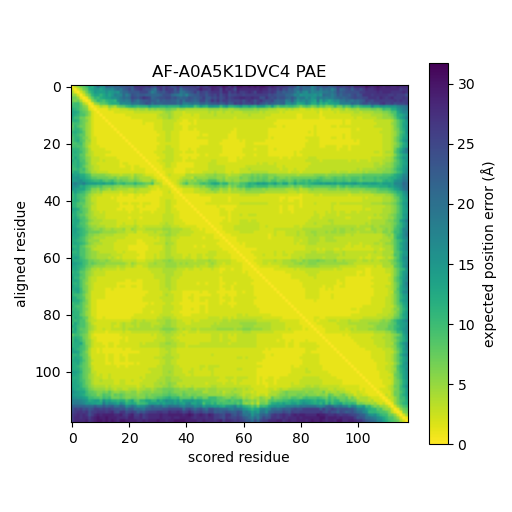1.00 85.44 111 LEU A N 1
ATOM 888 C CA . LEU A 1 111 ? -18.332 6.713 15.713 1.00 85.44 111 LEU A CA 1
ATOM 889 C C . LEU A 1 111 ? -19.083 5.376 15.743 1.00 85.44 111 LEU A C 1
ATOM 891 O O . LEU A 1 111 ? -20.292 5.370 15.958 1.00 85.44 111 LEU A O 1
ATOM 895 N N . THR A 1 112 ? -18.403 4.252 15.503 1.00 81.06 112 THR A N 1
ATOM 896 C CA . THR A 1 112 ? -19.032 2.921 15.504 1.00 81.06 112 THR A CA 1
ATOM 897 C C . THR A 1 112 ? -19.123 2.297 16.893 1.00 81.06 112 THR A C 1
ATOM 899 O O . THR A 1 112 ? -20.022 1.497 17.131 1.00 81.06 112 THR A O 1
ATOM 902 N N . ASP A 1 113 ? -18.236 2.687 17.810 1.00 70.50 113 ASP A N 1
ATOM 903 C CA . ASP A 1 113 ? -18.184 2.187 19.190 1.00 70.50 113 ASP A CA 1
ATOM 904 C C . ASP A 1 113 ? -19.096 2.968 20.149 1.00 70.50 113 ASP A C 1
ATOM 906 O O . ASP A 1 113 ? -19.184 2.642 21.335 1.00 70.50 113 ASP A O 1
ATOM 910 N N . THR A 1 114 ? -19.798 4.004 19.672 1.00 58.41 114 THR A N 1
ATOM 911 C CA . THR A 1 114 ? -20.795 4.692 20.498 1.00 58.41 114 THR A CA 1
ATOM 912 C C . THR A 1 114 ? -21.991 3.751 20.697 1.00 58.41 114 THR A C 1
ATOM 914 O O . THR A 1 114 ? -22.629 3.381 19.708 1.00 58.41 114 THR A O 1
ATOM 917 N N . PRO A 1 115 ? -22.329 3.332 21.935 1.00 57.09 115 PRO A N 1
ATOM 918 C CA . PRO A 1 115 ? -23.480 2.469 22.146 1.00 57.09 115 PRO A CA 1
ATOM 919 C C . PRO A 1 115 ? -24.724 3.205 21.652 1.00 57.09 115 PRO A C 1
ATOM 921 O O . PRO A 1 115 ? -24.992 4.340 22.059 1.00 57.09 115 PRO A O 1
ATOM 924 N N . SER A 1 116 ? -25.458 2.557 20.743 1.00 55.34 116 SER A N 1
ATOM 925 C CA . SER A 1 116 ? -26.796 2.995 20.354 1.00 55.34 116 SER A CA 1
ATOM 926 C C . SER A 1 116 ? -27.586 3.186 21.641 1.00 55.34 116 SER A C 1
ATOM 928 O O . SER A 1 116 ? -27.718 2.256 22.432 1.00 55.34 116 SER A O 1
ATOM 930 N N . SER A 1 117 ? -27.987 4.423 21.905 1.00 53.44 117 SER A N 1
ATOM 931 C CA . SER A 1 117 ? -28.762 4.765 23.087 1.00 53.44 117 SER A CA 1
ATOM 932 C C . SER A 1 117 ? -30.126 4.090 22.956 1.00 53.44 117 SER A C 1
ATOM 934 O O . SER A 1 117 ? -30.940 4.534 22.150 1.00 53.44 117 SER A O 1
ATOM 936 N N . GLU A 1 118 ? -30.353 3.032 23.728 1.00 43.47 118 GLU A N 1
ATOM 937 C CA . GLU A 1 118 ? -31.681 2.545 24.119 1.00 43.47 118 GLU A CA 1
ATOM 938 C C . GLU A 1 118 ? -31.741 2.435 25.644 1.00 43.47 118 GLU A C 1
ATOM 940 O O . GLU A 1 118 ? -30.784 1.888 26.243 1.00 43.47 118 GLU A O 1
#

Solvent-accessible surface area (backbone atoms only — not comparable to full-atom values): 6751 Å² total; per-residue (Å²): 76,99,87,69,80,52,92,43,76,58,37,52,38,25,54,49,14,50,50,48,49,25,65,49,34,68,42,63,66,64,48,72,56,98,95,47,77,42,46,44,68,72,60,46,52,62,35,56,77,71,69,39,58,77,80,49,42,24,73,89,50,71,80,75,65,45,69,69,22,52,51,45,50,50,51,53,18,51,37,21,50,39,87,54,58,85,68,26,63,54,73,68,57,49,51,54,54,48,51,56,22,47,52,50,31,52,55,47,47,60,64,69,68,51,74,80,88,125

Mean predicted aligned error: 5.63 Å

pLDDT: mean 90.91, std 13.23, range [42.75, 98.56]

Nearest PDB structures (foldseek):
  8peh-assembly1_B  TM=9.130E-01  e=4.075E-08  Lotus japonicus
  8peh-assembly3_A  TM=9.260E-01  e=5.445E-08  Lotus japonicus
  7xdx-assembly2_B  TM=8.843E-01  e=1.484E-06  Arabidopsis thaliana
  7xdy-assembly2_B  TM=8.740E-01  e=1.573E-06  Arabidopsis thaliana
  7xdw-assembly2_B  TM=8.710E-01  e=1.983E-06  Arabidopsis thaliana

Sequence (118 aa):
YYRTNRVTQKSDVYSFGVVLLELITGRPPIFAEPGERFHIIGWVTPRIARREIHSIADPKLNGQYNVNSMWKVADVALSCTSETSDRRPSMIDVVNQLNEALEVETSYQQLTDTPSSE

InterPro domains:
  IPR000719 Protein kinase domain [PS50011] (1-102)
  IPR001245 Serine-threonine/tyrosine-protein kinase, catalytic domain [PF07714] (4-98)
  IPR011009 Protein kinase-like domain superfamily [SSF56112] (3-107)

Radius of gyration: 15.94 Å; Cα contacts (8 Å, |Δi|>4): 128; chains: 1; bounding box: 53×32×38 Å

Foldseek 3Di:
DVPDPDDDLLVVLQVVLLVLLCQQQVDHQWDDDVPDIDGSLRVVVVCVVVVNLVVRGHVVCVPLFDSVLSNLSNVLSNQSNDPDSVSRDGVVVSVVSNVVSVVVGVVVCVVVPPPDDD

Secondary structure (DSSP, 8-state):
-TTT----HHHHHHHHHHHHHHHHHT--SEEEETTEEEEHHHHHHHHHHTT-HHHHS-GGGTT-S-HHHHHHHHHHHHHHT-SSGGGSPPHHHHHHHHHHHHHHHHHHHHHHSS----